Protein AF-C0DXY3-F1 (afdb_monomer)

Structure (mmCIF, N/CA/C/O backbone):
data_AF-C0DXY3-F1
#
_entry.id   AF-C0DXY3-F1
#
loop_
_atom_site.group_PDB
_at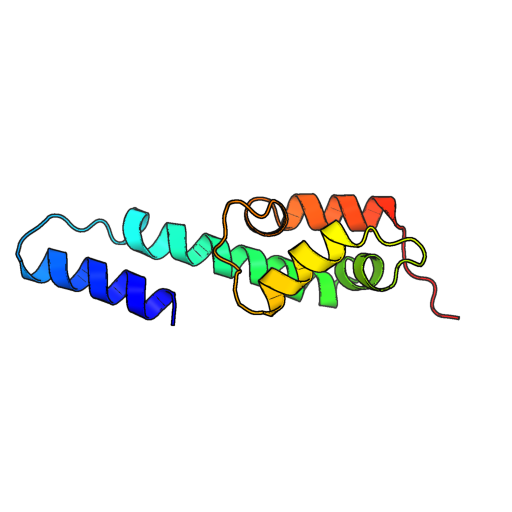om_site.id
_atom_site.type_symbol
_atom_site.label_atom_id
_atom_site.label_alt_id
_atom_site.label_comp_id
_atom_site.label_asym_id
_atom_site.label_entity_id
_atom_site.label_seq_id
_atom_site.pdbx_PDB_ins_code
_atom_site.Cartn_x
_atom_site.Cartn_y
_atom_site.Cartn_z
_atom_site.occupancy
_atom_site.B_iso_or_equiv
_atom_site.auth_seq_id
_atom_site.auth_comp_id
_atom_site.auth_asym_id
_atom_site.auth_atom_id
_atom_site.pdbx_PDB_model_num
ATOM 1 N N . MET A 1 1 ? -11.308 7.951 4.197 1.00 83.69 1 MET A N 1
ATOM 2 C CA . MET A 1 1 ? -12.362 7.296 5.011 1.00 83.69 1 MET A CA 1
ATOM 3 C C . MET A 1 1 ? -11.858 6.104 5.828 1.00 83.69 1 MET A C 1
ATOM 5 O O . MET A 1 1 ? -12.421 5.865 6.887 1.00 83.69 1 MET A O 1
ATOM 9 N N . HIS A 1 2 ? -10.815 5.378 5.398 1.00 89.56 2 HIS A N 1
ATOM 10 C CA . HIS A 1 2 ? -10.319 4.197 6.123 1.00 89.56 2 HIS A CA 1
ATOM 11 C C . HIS A 1 2 ? -9.863 4.493 7.567 1.00 89.56 2 HIS A C 1
ATOM 13 O O . HIS A 1 2 ? -10.313 3.825 8.492 1.00 89.56 2 HIS A O 1
ATOM 19 N N . SER A 1 3 ? -9.068 5.551 7.781 1.00 93.31 3 SER A N 1
ATOM 20 C CA . SER A 1 3 ? -8.640 5.984 9.123 1.00 93.31 3 SER A CA 1
ATOM 21 C C . SER A 1 3 ? -9.820 6.266 10.057 1.00 93.31 3 SER A C 1
ATOM 23 O O . SER A 1 3 ? -9.872 5.750 11.166 1.00 93.31 3 SER A O 1
ATOM 25 N N . ALA A 1 4 ? -10.805 7.037 9.593 1.00 95.69 4 ALA A N 1
ATOM 26 C CA . ALA A 1 4 ? -11.991 7.359 10.381 1.00 95.6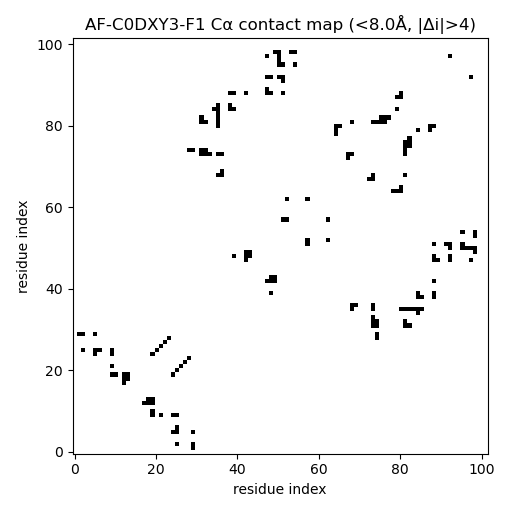9 4 ALA A CA 1
ATOM 27 C C . ALA A 1 4 ? -12.777 6.102 10.785 1.00 95.69 4 ALA A C 1
ATOM 29 O O . ALA A 1 4 ? -13.224 6.013 11.922 1.00 95.69 4 ALA A O 1
ATOM 30 N N . LYS A 1 5 ? -12.902 5.120 9.882 1.00 94.31 5 LYS A N 1
ATOM 31 C CA . LYS A 1 5 ? -13.568 3.845 10.174 1.00 94.31 5 LYS A CA 1
ATOM 32 C C . LYS A 1 5 ? -12.842 3.068 11.278 1.00 94.31 5 LYS A C 1
ATOM 34 O O . LYS A 1 5 ? -13.480 2.707 12.259 1.00 94.31 5 LYS A O 1
ATOM 39 N N . LEU A 1 6 ? -11.525 2.873 11.152 1.00 94.88 6 LEU A N 1
ATOM 40 C CA . LEU A 1 6 ? -10.724 2.176 12.169 1.00 94.88 6 LEU A CA 1
ATOM 41 C C . LEU A 1 6 ? -10.831 2.857 13.543 1.00 94.88 6 LEU A C 1
ATOM 43 O O . LEU A 1 6 ? -11.072 2.194 14.548 1.00 94.88 6 LEU A O 1
ATOM 47 N N . ALA A 1 7 ? -10.700 4.188 13.578 1.00 97.00 7 ALA A N 1
ATOM 48 C CA . ALA A 1 7 ? -10.787 4.952 14.819 1.00 97.00 7 ALA A CA 1
ATOM 49 C C . ALA A 1 7 ? -12.183 4.877 15.448 1.00 97.00 7 ALA A C 1
ATOM 51 O O . ALA A 1 7 ? -12.294 4.695 16.656 1.00 97.00 7 ALA A O 1
ATOM 52 N N . ALA A 1 8 ? -13.245 5.006 14.647 1.00 97.50 8 ALA A N 1
ATOM 53 C CA . ALA A 1 8 ? -14.618 4.958 15.139 1.00 97.50 8 ALA A CA 1
ATOM 54 C C . ALA A 1 8 ? -14.968 3.579 15.719 1.00 97.50 8 ALA A C 1
ATOM 56 O O . ALA A 1 8 ? -15.543 3.505 16.806 1.00 97.50 8 ALA A O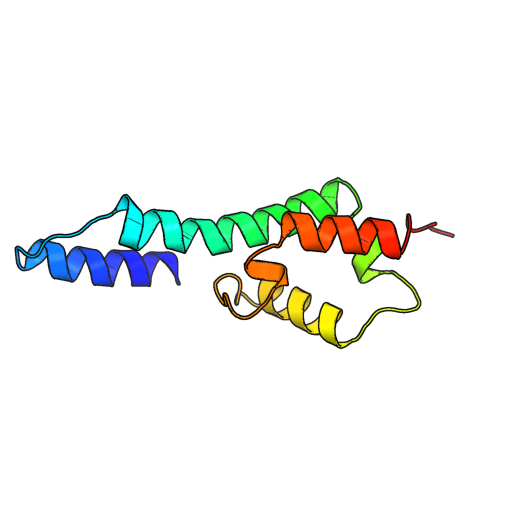 1
ATOM 57 N N . ASP A 1 9 ? -14.579 2.501 15.032 1.00 95.62 9 ASP A N 1
ATOM 58 C CA . ASP A 1 9 ? -14.843 1.127 15.468 1.00 95.62 9 ASP A CA 1
ATOM 59 C C . ASP A 1 9 ? -14.091 0.808 16.781 1.00 95.62 9 ASP A C 1
ATOM 61 O O . ASP A 1 9 ? -14.654 0.193 17.694 1.00 95.62 9 ASP A O 1
ATOM 65 N N . LEU A 1 10 ? -12.841 1.270 16.927 1.00 97.06 10 LEU A N 1
ATOM 66 C CA . LEU A 1 10 ? -12.053 1.092 18.152 1.00 97.06 10 LEU A CA 1
ATOM 67 C C . LEU A 1 10 ? -12.560 1.966 19.311 1.00 97.06 10 LEU A C 1
ATOM 69 O O . LEU A 1 10 ? -12.745 1.472 20.425 1.00 97.06 10 LEU A O 1
ATOM 73 N N . LEU A 1 11 ? -12.873 3.237 19.044 1.00 97.56 11 LEU A N 1
ATOM 74 C CA . LEU A 1 11 ? -13.430 4.159 20.036 1.00 97.56 11 LEU A CA 1
ATOM 75 C C . LEU A 1 11 ? -14.758 3.642 20.599 1.00 97.56 11 LEU A C 1
ATOM 77 O O . LEU A 1 11 ? -14.981 3.686 21.807 1.00 97.56 11 LEU A O 1
ATOM 81 N N . ALA A 1 12 ? -15.631 3.108 19.741 1.00 97.12 12 ALA A N 1
ATOM 82 C CA . ALA A 1 12 ? -16.910 2.549 20.166 1.00 97.12 12 ALA A CA 1
ATOM 83 C C . ALA A 1 12 ? -16.748 1.365 21.136 1.00 97.12 12 ALA A C 1
ATOM 85 O O . ALA A 1 12 ? -17.595 1.185 22.014 1.00 97.12 12 ALA A O 1
ATOM 86 N N . ARG A 1 13 ? -15.680 0.563 21.006 1.00 96.56 13 ARG A N 1
ATOM 87 C CA . ARG A 1 13 ? -15.347 -0.510 21.961 1.00 96.56 13 ARG A CA 1
ATOM 88 C C . ARG A 1 13 ? -14.812 0.042 23.273 1.00 96.56 13 ARG A C 1
ATOM 90 O O . ARG A 1 13 ? -15.296 -0.349 24.334 1.00 96.56 13 ARG A O 1
ATOM 97 N N . GLN A 1 14 ? -13.889 0.998 23.202 1.00 96.88 14 GLN A N 1
ATOM 98 C CA . GLN A 1 14 ? -13.323 1.631 24.390 1.00 96.88 14 GLN A CA 1
ATOM 99 C C . GLN A 1 14 ? -14.406 2.296 25.253 1.00 96.88 14 GLN A C 1
ATOM 101 O O . GLN A 1 14 ? -14.429 2.119 26.469 1.00 96.88 14 GLN A O 1
ATOM 106 N N . LEU A 1 15 ? -15.360 2.998 24.631 1.00 97.44 15 LEU A N 1
ATOM 107 C CA . LEU A 1 15 ? -16.486 3.627 25.334 1.00 97.44 15 LEU A CA 1
ATOM 108 C C . LEU A 1 15 ? -17.429 2.615 26.010 1.00 97.44 15 LEU A C 1
ATOM 110 O O . LEU A 1 15 ? -18.167 2.985 26.919 1.00 97.44 15 LEU A O 1
ATOM 114 N N . LYS A 1 16 ? -17.396 1.340 25.605 1.00 97.38 16 LYS A N 1
ATOM 115 C CA . LYS A 1 16 ? -18.122 0.233 26.251 1.00 97.38 16 LYS A CA 1
ATOM 116 C C . LYS A 1 16 ? -17.308 -0.450 27.361 1.00 97.38 16 LYS A C 1
ATOM 118 O O . LYS A 1 16 ? -17.743 -1.478 27.872 1.00 97.38 16 LYS A O 1
ATOM 123 N N . GLY A 1 17 ? -16.138 0.087 27.716 1.00 96.69 17 GLY A N 1
ATOM 124 C CA . GLY A 1 17 ? -15.243 -0.478 28.730 1.00 96.69 17 GLY A CA 1
ATOM 125 C C . GLY A 1 17 ? -14.462 -1.709 28.264 1.00 96.69 17 GLY A C 1
ATOM 126 O O . GLY A 1 17 ? -13.918 -2.428 29.096 1.00 96.69 17 GLY A O 1
ATOM 127 N N . GLN A 1 18 ? -14.424 -1.979 26.955 1.00 96.88 18 GLN A N 1
ATOM 128 C CA . GLN A 1 18 ? -13.610 -3.056 26.392 1.00 96.88 18 GLN A CA 1
ATOM 129 C C . GLN A 1 18 ? -12.159 -2.599 26.221 1.00 96.88 18 GLN A C 1
ATOM 131 O O . GLN A 1 18 ? -11.888 -1.408 26.055 1.00 96.88 18 GLN A O 1
ATOM 136 N N . GLU A 1 19 ? -11.235 -3.559 26.227 1.00 94.31 19 GLU A N 1
ATOM 137 C CA . GLU A 1 19 ? -9.836 -3.303 25.896 1.00 94.31 19 GLU A CA 1
ATOM 138 C C . GLU A 1 19 ? -9.717 -2.803 24.446 1.00 94.31 19 GLU A C 1
ATOM 140 O O . GLU A 1 19 ? -10.405 -3.292 23.543 1.00 94.31 19 GLU A O 1
ATOM 145 N N . ALA A 1 20 ? -8.880 -1.786 24.248 1.00 95.88 20 ALA A N 1
ATOM 146 C CA . ALA A 1 20 ? -8.665 -1.130 22.967 1.00 95.88 20 ALA A CA 1
ATOM 147 C C . ALA A 1 20 ? -7.172 -0.835 22.792 1.00 95.88 20 ALA A C 1
ATOM 149 O O . ALA A 1 20 ? -6.636 0.072 23.434 1.00 95.88 20 ALA A O 1
ATOM 150 N N . ASP A 1 21 ? -6.505 -1.588 21.917 1.00 96.88 21 ASP A N 1
ATOM 151 C CA . ASP A 1 21 ? -5.094 -1.383 21.595 1.00 96.88 21 ASP A CA 1
ATOM 152 C C . ASP A 1 21 ? -4.968 -0.458 20.377 1.00 96.88 21 ASP A C 1
ATOM 154 O O . ASP A 1 21 ? -4.975 -0.876 19.219 1.00 96.88 21 ASP A O 1
ATOM 158 N N . TRP A 1 22 ? -4.844 0.843 20.638 1.00 96.81 22 TRP A N 1
ATOM 159 C CA . TRP A 1 22 ? -4.697 1.867 19.597 1.00 96.81 22 TRP A CA 1
ATOM 160 C C . TRP A 1 22 ? -3.457 1.691 18.723 1.00 96.81 22 TRP A C 1
ATOM 162 O O . TRP A 1 22 ? -3.456 2.130 17.569 1.00 96.81 22 TRP A O 1
ATOM 172 N N . GLN A 1 23 ? -2.412 1.048 19.236 1.00 97.12 23 GLN A N 1
ATOM 173 C CA . GLN A 1 23 ? -1.211 0.821 18.455 1.00 97.12 23 GLN A CA 1
ATOM 174 C C . GLN A 1 23 ? -1.456 -0.294 17.438 1.00 97.12 23 GLN A C 1
ATOM 176 O O . GLN A 1 23 ? -1.291 -0.078 16.237 1.00 97.12 23 GLN A O 1
ATOM 181 N N . ARG A 1 24 ? -1.912 -1.458 17.903 1.00 96.56 24 ARG A N 1
ATOM 182 C CA . ARG A 1 24 ? -2.071 -2.647 17.055 1.00 96.56 24 ARG A CA 1
ATOM 183 C C . ARG A 1 24 ? -3.329 -2.623 16.199 1.00 96.56 24 ARG A C 1
ATOM 185 O O . ARG A 1 24 ? -3.334 -3.170 15.102 1.00 96.56 24 ARG A O 1
ATOM 192 N N . GLU A 1 25 ? -4.403 -2.000 16.674 1.00 95.81 25 GLU A N 1
ATOM 193 C CA . GLU A 1 25 ? -5.716 -2.059 16.018 1.00 95.81 25 GLU A CA 1
ATOM 194 C C . GLU A 1 25 ? -6.036 -0.809 15.184 1.00 95.81 25 GLU A C 1
ATOM 196 O O . GLU A 1 25 ? -6.943 -0.842 14.352 1.00 95.81 25 GLU A O 1
ATOM 201 N N . PHE A 1 26 ? -5.285 0.284 15.361 1.00 96.62 26 PHE A N 1
ATOM 202 C CA . PHE A 1 26 ? -5.446 1.509 14.574 1.00 96.62 26 PHE A CA 1
ATOM 203 C C . PHE A 1 26 ? -4.152 1.941 13.880 1.00 96.62 26 PHE A C 1
ATOM 205 O O . PHE A 1 26 ? -4.134 2.037 12.652 1.00 96.62 26 PHE A O 1
ATOM 212 N N . ALA A 1 27 ? -3.077 2.199 14.632 1.00 96.69 27 ALA A N 1
ATOM 213 C CA . ALA A 1 27 ? -1.865 2.791 14.070 1.00 96.69 27 ALA A CA 1
ATOM 214 C C . ALA A 1 27 ? -1.165 1.848 13.080 1.00 96.69 27 ALA A C 1
ATOM 216 O O . ALA A 1 27 ? -0.901 2.245 11.947 1.00 96.69 27 ALA A O 1
ATOM 217 N N . GLU A 1 28 ? -0.911 0.598 13.469 1.00 95.31 28 GLU A N 1
ATOM 218 C CA . GLU A 1 28 ? -0.248 -0.398 12.620 1.00 95.31 28 GLU A CA 1
ATOM 219 C C . GLU A 1 28 ? -1.016 -0.669 11.306 1.00 95.31 28 GLU A C 1
ATOM 221 O O . GLU A 1 28 ? -0.412 -0.497 10.240 1.00 95.31 28 GLU A O 1
ATOM 226 N N . PRO A 1 29 ? -2.333 -0.980 11.311 1.00 94.06 29 PRO A N 1
ATOM 227 C CA . PRO A 1 29 ? -3.095 -1.193 10.079 1.00 94.06 29 PRO A CA 1
ATOM 228 C C . PRO A 1 29 ? -3.179 0.060 9.208 1.00 94.06 29 PRO A C 1
ATOM 230 O O . PRO A 1 29 ? -3.098 -0.013 7.979 1.00 94.06 29 PRO A O 1
ATOM 233 N N . LEU A 1 30 ? -3.319 1.237 9.828 1.00 95.19 30 LEU A N 1
ATOM 234 C CA . LEU A 1 30 ? -3.353 2.493 9.091 1.00 95.19 30 LEU A CA 1
ATOM 235 C C . LEU A 1 30 ? -2.027 2.734 8.366 1.00 95.19 30 LEU A C 1
ATOM 237 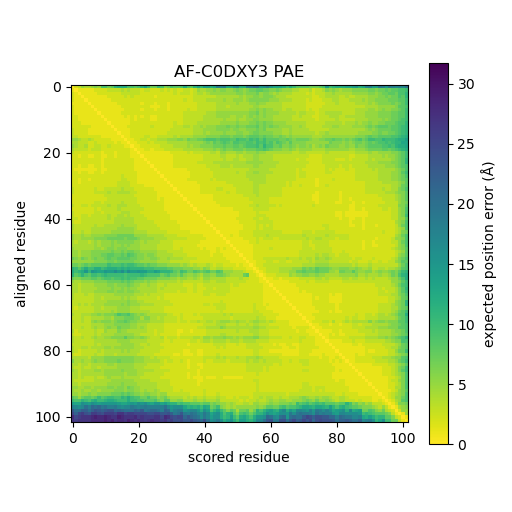O O . LEU A 1 30 ? -2.031 3.123 7.193 1.00 95.19 30 LEU A O 1
ATOM 241 N N . MET A 1 31 ? -0.910 2.467 9.045 1.00 94.94 31 MET A N 1
ATOM 242 C CA . MET A 1 31 ? 0.429 2.675 8.511 1.00 94.94 31 MET A CA 1
ATOM 243 C C . MET A 1 31 ? 0.732 1.801 7.298 1.00 94.94 31 MET A C 1
ATOM 245 O O . MET A 1 31 ? 1.492 2.251 6.447 1.00 94.94 31 MET A O 1
ATOM 249 N N . THR A 1 32 ? 0.111 0.629 7.139 1.00 93.00 32 THR A N 1
ATOM 250 C CA . THR A 1 32 ? 0.251 -0.185 5.918 1.00 93.00 32 THR A CA 1
ATOM 251 C C . THR A 1 32 ? -0.081 0.621 4.661 1.00 93.00 32 THR A C 1
ATOM 253 O O . THR A 1 32 ? 0.761 0.752 3.772 1.00 93.00 32 THR A O 1
ATOM 256 N N . GLY A 1 33 ? -1.264 1.238 4.605 1.00 94.00 33 GLY A N 1
ATOM 257 C CA . GLY A 1 33 ? -1.662 2.030 3.439 1.00 94.00 33 GLY A CA 1
ATOM 258 C C . GLY A 1 33 ? -0.898 3.342 3.305 1.00 94.00 33 GLY A C 1
ATOM 259 O O . GLY A 1 33 ? -0.550 3.739 2.193 1.00 94.00 33 GLY A O 1
ATOM 260 N N . VAL A 1 34 ? -0.563 3.992 4.425 1.00 94.88 34 VAL A N 1
ATOM 261 C CA . VAL A 1 34 ? 0.271 5.207 4.414 1.00 94.88 34 VAL A CA 1
ATOM 262 C C . VAL A 1 34 ? 1.663 4.910 3.850 1.00 94.88 34 VAL A C 1
ATOM 264 O O . VAL A 1 34 ? 2.171 5.677 3.034 1.00 94.88 34 VAL A O 1
ATOM 267 N N . ASN A 1 35 ? 2.275 3.795 4.252 1.00 95.44 35 ASN A N 1
ATOM 268 C CA . ASN A 1 35 ? 3.579 3.363 3.759 1.00 95.44 35 ASN A CA 1
ATOM 269 C C . ASN A 1 35 ? 3.515 3.001 2.274 1.00 95.44 35 ASN A C 1
ATOM 271 O O . ASN A 1 35 ? 4.379 3.448 1.525 1.00 95.44 35 ASN A O 1
ATOM 275 N N . ALA A 1 36 ? 2.476 2.278 1.840 1.00 95.25 36 ALA A N 1
ATOM 276 C CA . ALA A 1 36 ? 2.275 1.958 0.430 1.00 95.25 36 ALA A CA 1
ATOM 277 C C . ALA A 1 36 ? 2.197 3.232 -0.423 1.00 95.25 36 ALA A C 1
ATOM 279 O O . ALA A 1 36 ? 2.973 3.383 -1.362 1.00 95.25 36 ALA A O 1
ATOM 280 N N . PHE A 1 37 ? 1.345 4.198 -0.060 1.00 93.94 37 PHE A N 1
ATOM 281 C CA . PHE A 1 37 ? 1.278 5.485 -0.761 1.00 93.94 37 PHE A CA 1
ATOM 282 C C . PHE A 1 37 ? 2.611 6.233 -0.745 1.00 93.94 37 PHE A C 1
ATOM 284 O O . PHE A 1 37 ? 3.040 6.728 -1.787 1.00 93.94 37 PHE A O 1
ATOM 291 N N . ARG A 1 38 ? 3.287 6.289 0.411 1.00 95.38 38 ARG A N 1
ATOM 292 C CA . ARG A 1 38 ? 4.599 6.938 0.527 1.00 95.38 38 ARG A CA 1
ATOM 293 C C . ARG A 1 38 ? 5.607 6.330 -0.442 1.00 95.38 38 ARG A C 1
ATOM 295 O O . ARG A 1 38 ? 6.342 7.084 -1.064 1.00 95.38 38 ARG A O 1
ATOM 302 N N . THR A 1 39 ? 5.621 5.007 -0.608 1.00 96.56 39 THR A N 1
ATOM 303 C CA . THR A 1 39 ? 6.490 4.341 -1.585 1.00 96.56 39 THR A CA 1
ATOM 304 C C . THR A 1 39 ? 6.286 4.896 -2.991 1.00 96.56 39 THR A C 1
ATOM 306 O O . THR A 1 39 ? 7.267 5.247 -3.631 1.00 96.56 39 THR A O 1
ATOM 309 N N . TYR A 1 40 ? 5.047 5.008 -3.475 1.00 95.06 40 TYR A N 1
ATOM 310 C CA . TYR A 1 40 ? 4.799 5.481 -4.845 1.00 95.06 40 TYR A CA 1
ATOM 311 C C . TYR A 1 40 ? 5.035 6.981 -5.008 1.00 95.06 40 TYR A C 1
ATOM 313 O O . TYR A 1 40 ? 5.498 7.409 -6.061 1.00 95.06 40 TYR A O 1
ATOM 321 N N . VAL A 1 41 ? 4.766 7.779 -3.971 1.00 94.81 41 VAL A N 1
ATOM 322 C CA . VAL A 1 41 ? 5.104 9.210 -3.972 1.00 94.81 41 VAL A CA 1
ATOM 323 C C . VAL A 1 41 ? 6.620 9.400 -4.021 1.00 94.81 41 VAL A C 1
ATOM 325 O O . VAL A 1 41 ? 7.109 10.139 -4.866 1.00 94.81 41 VAL A O 1
ATOM 328 N N . ASN A 1 42 ? 7.375 8.702 -3.170 1.00 96.31 42 ASN A N 1
ATOM 329 C CA . ASN A 1 42 ? 8.838 8.752 -3.190 1.00 96.31 42 ASN A CA 1
ATOM 330 C C . ASN A 1 42 ? 9.389 8.238 -4.523 1.00 96.31 42 ASN A C 1
ATOM 332 O O . ASN A 1 42 ? 10.215 8.908 -5.131 1.00 96.31 42 ASN A O 1
ATOM 336 N N . GLY A 1 43 ? 8.845 7.119 -5.007 1.00 95.62 43 GLY A N 1
ATOM 337 C CA . GLY A 1 43 ? 9.207 6.519 -6.284 1.00 95.62 43 GLY A CA 1
ATOM 338 C C . GLY A 1 43 ? 8.968 7.441 -7.480 1.00 95.62 43 GLY A C 1
ATOM 339 O O . GLY A 1 43 ? 9.662 7.376 -8.490 1.00 95.62 43 GLY A O 1
ATOM 340 N N . TRP A 1 44 ? 7.977 8.329 -7.385 1.00 94.88 44 TRP A N 1
ATOM 341 C CA . TRP A 1 44 ? 7.765 9.358 -8.394 1.00 94.88 44 TRP A CA 1
ATOM 342 C C . TRP A 1 44 ? 8.904 10.381 -8.402 1.00 94.88 44 TRP A C 1
ATOM 344 O O . TRP A 1 44 ? 9.366 10.763 -9.473 1.00 94.88 44 TRP A O 1
ATOM 354 N N . TYR A 1 45 ? 9.366 10.812 -7.226 1.00 94.88 45 TYR A N 1
ATOM 355 C CA . TYR A 1 45 ? 10.441 11.800 -7.101 1.00 94.88 45 TYR A CA 1
ATOM 356 C C . TYR A 1 45 ? 11.835 11.231 -7.378 1.00 94.88 45 TYR A C 1
ATOM 358 O O . TYR A 1 45 ? 12.679 11.961 -7.890 1.00 94.88 45 TYR A O 1
ATOM 366 N N . ASP A 1 46 ? 12.085 9.961 -7.055 1.00 94.69 46 ASP A N 1
ATOM 367 C CA . ASP A 1 46 ? 13.366 9.296 -7.332 1.00 94.69 46 ASP A CA 1
ATOM 368 C C . ASP A 1 46 ? 13.444 8.649 -8.729 1.00 94.69 46 ASP A C 1
ATOM 370 O O . ASP A 1 46 ? 14.511 8.193 -9.133 1.00 94.69 46 ASP A O 1
ATOM 374 N N . GLY A 1 47 ? 12.333 8.641 -9.473 1.00 93.44 47 GLY A N 1
ATOM 375 C CA . GLY A 1 47 ? 12.237 8.120 -10.837 1.00 93.44 47 GLY A CA 1
ATOM 376 C C . GLY A 1 47 ? 11.858 6.640 -10.934 1.00 93.44 47 GLY A C 1
ATOM 377 O O . GLY A 1 47 ? 11.298 6.239 -11.950 1.00 93.44 47 GLY A O 1
ATOM 378 N N . SER A 1 48 ? 12.026 5.841 -9.875 1.00 94.00 48 SER A N 1
ATOM 379 C CA . SER A 1 48 ? 11.769 4.390 -9.910 1.00 94.00 48 SER A CA 1
ATOM 380 C C . SER A 1 48 ? 10.32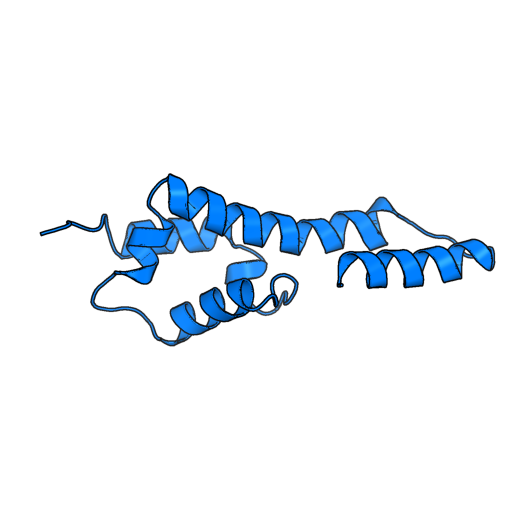5 4.030 -10.276 1.00 94.00 48 SER A C 1
ATOM 382 O O . SER A 1 48 ? 10.057 3.007 -10.912 1.00 94.00 48 SER A O 1
ATOM 384 N N . PHE A 1 49 ? 9.365 4.879 -9.903 1.00 94.50 49 PHE A N 1
ATOM 385 C CA . PHE A 1 49 ? 7.977 4.693 -10.301 1.00 94.50 49 PHE A CA 1
ATOM 386 C C . PHE A 1 49 ? 7.723 5.089 -11.754 1.00 94.50 49 PHE A C 1
ATOM 388 O O . PHE A 1 49 ? 6.918 4.439 -12.419 1.00 94.50 49 PHE A O 1
ATOM 395 N N . GLN A 1 50 ? 8.423 6.108 -12.254 1.00 92.25 50 GLN A N 1
ATOM 396 C CA . GLN A 1 50 ? 8.334 6.533 -13.652 1.00 92.25 50 GLN A CA 1
ATOM 397 C C . GLN A 1 50 ? 8.854 5.423 -14.573 1.00 92.25 50 GLN A C 1
ATOM 399 O O . GLN A 1 50 ? 8.129 4.994 -15.474 1.00 92.25 50 GLN A O 1
ATOM 404 N N . ASP A 1 51 ? 10.012 4.849 -14.238 1.00 91.62 51 ASP A N 1
ATOM 405 C CA . ASP A 1 51 ? 10.591 3.688 -14.921 1.00 91.62 51 ASP A CA 1
ATOM 406 C C . ASP A 1 51 ? 9.565 2.548 -15.053 1.00 91.62 51 ASP A C 1
ATOM 408 O O . ASP A 1 51 ? 9.312 2.020 -16.139 1.00 91.62 51 ASP A O 1
ATOM 412 N N . ALA A 1 52 ? 8.882 2.214 -13.954 1.00 90.44 52 ALA A N 1
ATOM 413 C CA . ALA A 1 52 ? 7.891 1.143 -13.917 1.00 90.44 52 ALA A CA 1
ATOM 414 C C . ALA A 1 52 ? 6.637 1.403 -14.779 1.00 90.44 52 ALA A C 1
ATOM 416 O O . ALA A 1 52 ? 6.102 0.464 -15.381 1.00 90.44 52 ALA A O 1
ATOM 417 N N . ILE A 1 53 ? 6.120 2.637 -14.824 1.00 89.94 53 ILE A N 1
ATOM 418 C CA . ILE A 1 53 ? 4.869 2.953 -15.545 1.00 89.94 53 ILE A CA 1
ATOM 419 C C . ILE A 1 53 ? 5.084 3.270 -17.024 1.00 89.94 53 ILE A C 1
ATOM 421 O O . ILE A 1 53 ? 4.149 3.109 -17.812 1.00 89.94 53 ILE A O 1
ATOM 425 N N . TYR A 1 54 ? 6.283 3.690 -17.414 1.00 89.88 54 TYR A N 1
ATOM 426 C CA . TYR A 1 54 ? 6.593 4.030 -18.799 1.00 89.88 54 TYR A CA 1
ATOM 427 C C . TYR A 1 54 ? 7.402 2.957 -19.528 1.00 89.88 54 TYR A C 1
ATOM 429 O O . TYR A 1 54 ? 7.638 3.088 -20.727 1.00 89.88 54 TYR A O 1
ATOM 437 N N . ALA A 1 55 ? 7.764 1.863 -18.852 1.00 89.88 55 ALA A N 1
ATOM 438 C CA . ALA A 1 55 ? 8.409 0.729 -19.496 1.00 89.88 55 ALA A CA 1
ATOM 439 C C . ALA A 1 55 ? 7.601 0.218 -20.718 1.00 89.88 55 ALA A C 1
ATOM 441 O O . ALA A 1 55 ? 6.380 0.043 -20.630 1.00 89.88 55 ALA A O 1
ATOM 442 N N . PRO A 1 56 ? 8.257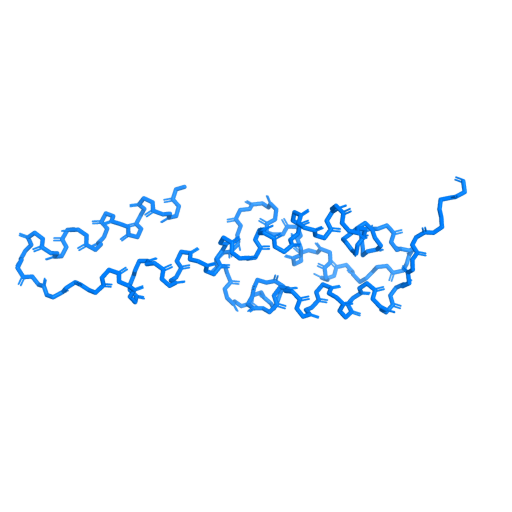 -0.077 -21.856 1.00 84.88 56 PRO A N 1
ATOM 443 C CA . PRO A 1 56 ? 7.569 -0.453 -23.095 1.00 84.88 56 PRO A CA 1
ATOM 444 C C . PRO A 1 56 ? 6.872 -1.821 -23.014 1.00 84.88 56 PRO A C 1
ATOM 446 O O . PRO A 1 56 ? 5.809 -2.009 -23.59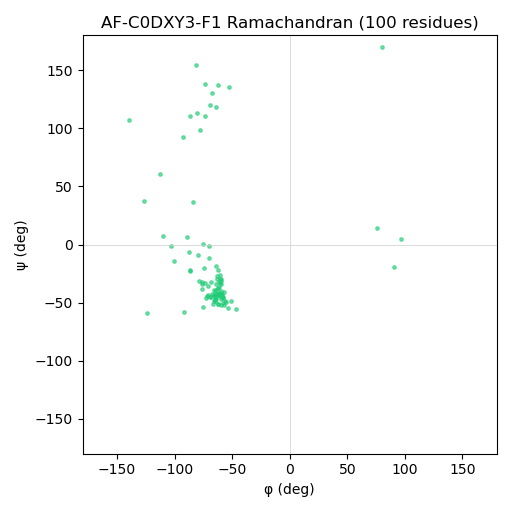9 1.00 84.88 56 PRO A O 1
ATOM 449 N N . ASN A 1 57 ? 7.421 -2.769 -22.245 1.00 83.69 57 ASN A N 1
ATOM 450 C CA . ASN A 1 57 ? 6.895 -4.133 -22.097 1.00 83.69 57 ASN A CA 1
ATOM 451 C C . ASN A 1 57 ? 6.355 -4.382 -20.682 1.00 83.69 57 ASN A C 1
ATOM 453 O O . ASN A 1 57 ? 6.843 -5.237 -19.942 1.00 83.69 57 ASN A O 1
ATOM 457 N N . ARG A 1 58 ? 5.347 -3.606 -20.276 1.00 86.50 58 ARG A N 1
ATOM 458 C CA . ARG A 1 58 ? 4.739 -3.732 -18.944 1.00 86.50 58 ARG A CA 1
ATOM 459 C C . ARG A 1 58 ? 3.860 -4.966 -18.823 1.00 86.50 58 ARG A C 1
ATOM 461 O O . ARG A 1 58 ? 3.008 -5.227 -19.667 1.00 86.50 58 ARG A O 1
ATOM 468 N N . ASN A 1 59 ? 3.969 -5.650 -17.686 1.00 90.06 59 ASN A N 1
ATOM 469 C CA . ASN A 1 59 ? 2.983 -6.650 -17.296 1.00 90.06 59 ASN A CA 1
ATOM 470 C C . ASN A 1 59 ? 1.646 -5.943 -16.942 1.00 90.06 59 ASN A C 1
ATOM 472 O O . ASN A 1 59 ? 1.613 -5.116 -16.015 1.00 90.06 59 ASN A O 1
ATOM 476 N N . PRO A 1 60 ? 0.531 -6.251 -17.637 1.00 91.25 60 PRO A N 1
ATOM 477 C CA . PRO A 1 60 ? -0.771 -5.636 -17.372 1.00 91.25 60 PRO A CA 1
ATOM 478 C C . PRO A 1 60 ? -1.293 -5.900 -15.955 1.00 91.25 60 PRO A C 1
ATOM 480 O O . PRO A 1 60 ? -2.011 -5.078 -15.387 1.00 91.25 60 PRO A O 1
ATOM 483 N N . GLU A 1 61 ? -0.926 -7.034 -15.361 1.00 93.44 61 GLU A N 1
ATOM 484 C CA . GLU A 1 61 ? -1.325 -7.402 -14.006 1.00 93.44 61 GLU A CA 1
ATOM 485 C C . GLU A 1 61 ? -0.654 -6.521 -12.952 1.00 93.44 61 GLU A C 1
ATOM 487 O O . GLU A 1 61 ? -1.330 -5.987 -12.074 1.00 93.44 61 GLU A O 1
ATOM 492 N N . ILE A 1 62 ? 0.652 -6.283 -13.098 1.00 91.50 62 ILE A N 1
ATOM 493 C CA . ILE A 1 62 ? 1.414 -5.354 -12.251 1.00 91.50 62 ILE A CA 1
ATOM 494 C C . ILE A 1 62 ? 0.840 -3.944 -12.350 1.00 91.50 62 ILE A C 1
ATOM 496 O O . ILE A 1 62 ? 0.613 -3.284 -11.339 1.00 91.50 62 ILE A O 1
ATOM 500 N N . SER A 1 63 ? 0.528 -3.515 -13.571 1.00 92.00 63 SER A N 1
ATOM 501 C CA . SER A 1 63 ? -0.094 -2.215 -13.813 1.00 92.00 63 SER A CA 1
ATOM 502 C C . SER A 1 63 ? -1.425 -2.077 -13.075 1.00 92.00 63 SER A C 1
ATOM 504 O O . SER A 1 63 ? -1.653 -1.068 -12.417 1.00 92.00 63 SER A O 1
ATOM 506 N N . ARG A 1 64 ? -2.274 -3.112 -13.110 1.00 94.38 64 ARG A N 1
ATOM 507 C CA . ARG A 1 64 ? -3.554 -3.138 -12.388 1.00 94.38 64 ARG A CA 1
ATOM 508 C C . ARG A 1 64 ? -3.366 -3.079 -10.872 1.00 94.38 64 ARG A C 1
ATOM 510 O O . ARG A 1 64 ? -4.090 -2.343 -10.207 1.00 94.38 64 ARG A O 1
ATOM 517 N N . MET A 1 65 ? -2.398 -3.828 -10.345 1.00 95.44 65 MET A N 1
ATOM 518 C CA . MET A 1 65 ? -2.064 -3.831 -8.918 1.00 95.44 65 MET A CA 1
ATOM 519 C C . MET A 1 65 ? -1.606 -2.453 -8.437 1.00 95.44 65 MET A C 1
ATOM 521 O O . MET A 1 65 ? -2.030 -2.002 -7.382 1.00 95.44 65 MET A O 1
ATOM 525 N N . ILE A 1 66 ? -0.785 -1.749 -9.213 1.00 93.00 66 ILE A N 1
ATOM 526 C CA . ILE A 1 66 ? -0.368 -0.379 -8.891 1.00 93.00 66 ILE A CA 1
ATOM 527 C C . ILE A 1 66 ? -1.557 0.586 -9.006 1.00 93.00 66 ILE A C 1
ATOM 529 O O . ILE A 1 66 ? -1.789 1.400 -8.112 1.00 93.00 66 ILE A O 1
ATOM 533 N N . SER A 1 67 ? -2.354 0.486 -10.074 1.00 93.50 67 SER A N 1
ATOM 534 C CA . SER A 1 67 ? -3.530 1.341 -10.266 1.00 93.50 67 SER A CA 1
ATOM 535 C C . SER A 1 67 ? -4.558 1.199 -9.141 1.00 93.50 67 SER A C 1
ATOM 537 O O . SER A 1 67 ? -5.183 2.193 -8.780 1.00 93.50 67 SER A O 1
ATOM 539 N N . SER A 1 68 ? -4.724 0.012 -8.546 1.00 95.06 68 SER A N 1
ATOM 540 C CA . SER A 1 68 ? -5.650 -0.163 -7.419 1.00 95.06 68 SER A CA 1
ATOM 541 C C . SER A 1 68 ? -5.218 0.644 -6.190 1.00 95.06 68 SER A C 1
ATOM 543 O O . SER A 1 68 ? -6.063 1.190 -5.483 1.00 95.06 68 SER A O 1
ATOM 545 N N . ILE A 1 69 ? -3.911 0.789 -5.964 1.00 93.19 69 ILE A N 1
ATOM 546 C CA . ILE A 1 69 ? -3.360 1.600 -4.870 1.00 93.19 69 ILE A CA 1
ATOM 547 C C . ILE A 1 69 ? -3.712 3.068 -5.098 1.00 93.19 69 ILE A C 1
ATOM 549 O O . ILE A 1 69 ? -4.263 3.708 -4.204 1.00 93.19 69 ILE A O 1
ATOM 553 N N . LEU A 1 70 ? -3.495 3.571 -6.318 1.00 90.38 70 LEU A N 1
ATOM 554 C CA . LEU A 1 70 ? -3.849 4.941 -6.711 1.00 90.38 70 LEU A CA 1
ATOM 555 C C . LEU A 1 70 ? -5.361 5.206 -6.645 1.00 90.38 70 LEU A C 1
ATOM 557 O O . LEU A 1 70 ? -5.777 6.318 -6.336 1.00 90.38 70 LEU A O 1
ATOM 561 N N . ALA A 1 71 ? -6.183 4.178 -6.866 1.00 92.56 71 ALA A N 1
ATOM 562 C CA . ALA A 1 71 ? -7.634 4.237 -6.695 1.00 92.56 71 ALA A CA 1
ATOM 563 C C . ALA A 1 71 ? -8.088 4.211 -5.218 1.00 92.56 71 ALA A C 1
ATOM 565 O O . ALA A 1 71 ? -9.286 4.251 -4.942 1.00 92.56 71 ALA A O 1
ATOM 566 N N . GLY A 1 72 ? -7.157 4.152 -4.260 1.00 88.81 72 GLY A N 1
ATOM 567 C CA . GLY A 1 72 ? -7.448 4.203 -2.827 1.00 88.81 72 GLY A CA 1
ATOM 568 C C . GLY A 1 72 ? -7.527 2.842 -2.133 1.00 88.81 72 GLY A C 1
ATOM 569 O O . GLY A 1 72 ? -7.782 2.801 -0.929 1.00 88.81 72 GLY A O 1
ATOM 570 N N . TYR A 1 73 ? -7.246 1.735 -2.830 1.00 93.25 73 TYR A N 1
ATOM 571 C CA . TYR A 1 73 ? -7.199 0.382 -2.252 1.00 93.25 73 TYR A CA 1
ATOM 572 C C . TYR A 1 73 ? -5.836 0.061 -1.612 1.00 93.25 73 TYR A C 1
ATOM 574 O O . TYR A 1 73 ? -5.362 -1.071 -1.653 1.00 93.25 73 TYR A O 1
ATOM 582 N N . ALA A 1 74 ? -5.197 1.051 -0.985 1.00 93.69 74 ALA A N 1
ATOM 583 C CA . ALA A 1 74 ? -3.874 0.913 -0.370 1.00 93.69 74 ALA A CA 1
ATOM 584 C C . ALA A 1 74 ? -3.845 0.045 0.903 1.00 93.69 74 ALA A C 1
ATOM 586 O O . ALA A 1 74 ? -2.785 -0.141 1.481 1.00 93.69 74 ALA A O 1
ATOM 587 N N . TRP A 1 75 ? -4.986 -0.482 1.349 1.00 94.88 75 TRP A N 1
ATOM 588 C CA . TRP A 1 75 ? -5.087 -1.390 2.500 1.00 94.88 75 TRP A CA 1
ATOM 589 C C . TRP A 1 75 ? -5.444 -2.829 2.098 1.00 94.88 75 TRP A C 1
ATOM 591 O O . TRP A 1 75 ? -5.700 -3.656 2.968 1.00 94.88 75 TRP A O 1
ATOM 601 N N . ASP A 1 76 ? -5.467 -3.147 0.798 1.00 94.75 76 ASP A N 1
ATOM 602 C CA . ASP A 1 76 ? -5.639 -4.526 0.334 1.00 94.75 76 ASP A CA 1
ATOM 603 C C . ASP A 1 76 ? -4.325 -5.307 0.476 1.00 94.75 76 ASP A C 1
ATOM 605 O O . ASP A 1 76 ? -3.434 -5.217 -0.368 1.00 94.75 76 ASP A O 1
ATOM 609 N N . SER A 1 77 ? -4.201 -6.082 1.553 1.00 90.00 77 SER A N 1
ATOM 610 C CA . SER A 1 77 ? -3.015 -6.896 1.841 1.00 90.00 77 SER A CA 1
ATOM 611 C C . SER A 1 77 ? -2.832 -8.092 0.900 1.00 90.00 77 SER A C 1
ATOM 613 O O . SER A 1 77 ? -1.749 -8.674 0.886 1.00 90.00 77 SER A O 1
ATOM 615 N N . ASN A 1 78 ? -3.831 -8.442 0.079 1.00 94.19 78 ASN A N 1
ATOM 616 C CA . ASN A 1 78 ? -3.658 -9.452 -0.972 1.00 94.19 78 ASN A CA 1
ATOM 617 C C . ASN A 1 78 ? -2.856 -8.907 -2.157 1.00 94.19 78 ASN A C 1
ATOM 619 O O . ASN A 1 78 ? -2.301 -9.678 -2.940 1.00 94.19 78 ASN A O 1
ATOM 623 N N . ASN A 1 79 ? -2.784 -7.581 -2.293 1.00 95.75 79 ASN A N 1
ATOM 624 C CA . ASN A 1 79 ? -1.979 -6.943 -3.310 1.00 95.75 79 ASN A CA 1
ATOM 625 C C . ASN A 1 79 ? -0.503 -6.894 -2.854 1.00 95.75 79 ASN A C 1
ATOM 627 O O . ASN A 1 79 ? -0.160 -6.139 -1.937 1.00 95.75 79 ASN A O 1
ATOM 631 N N . PRO A 1 80 ? 0.423 -7.621 -3.510 1.00 95.06 80 PRO A N 1
ATOM 632 C CA . PRO A 1 80 ? 1.834 -7.622 -3.126 1.00 95.06 80 PRO A CA 1
ATOM 633 C C . PRO A 1 80 ? 2.495 -6.242 -3.260 1.00 95.06 80 PRO A C 1
ATOM 635 O O . PRO A 1 80 ? 3.508 -5.989 -2.607 1.00 95.06 80 PRO A O 1
ATOM 638 N N . TYR A 1 81 ? 1.932 -5.354 -4.084 1.00 95.62 81 TYR A N 1
ATOM 639 C CA . TYR A 1 81 ? 2.378 -3.972 -4.267 1.00 95.62 81 TYR A CA 1
ATOM 640 C C . TYR A 1 81 ? 1.894 -3.025 -3.156 1.00 95.62 81 TYR A C 1
ATOM 642 O O . TYR A 1 81 ? 2.374 -1.893 -3.084 1.00 95.62 81 TYR A O 1
ATOM 650 N N . VAL A 1 82 ? 1.000 -3.491 -2.276 1.00 96.06 82 VAL A N 1
ATOM 651 C CA . VAL A 1 82 ? 0.657 -2.859 -0.993 1.00 96.06 82 VAL A CA 1
ATOM 652 C C . VAL A 1 82 ? 1.534 -3.430 0.121 1.00 96.06 82 VAL A C 1
ATOM 654 O O . VAL A 1 82 ? 2.279 -2.693 0.756 1.00 96.06 82 VAL A O 1
ATOM 657 N N . GLU A 1 83 ? 1.488 -4.751 0.328 1.00 93.38 83 GLU A N 1
ATOM 658 C CA . GLU A 1 83 ? 2.136 -5.429 1.465 1.00 93.38 83 GLU A CA 1
ATOM 659 C C . GLU A 1 83 ? 3.666 -5.260 1.463 1.00 93.38 83 GLU A C 1
ATOM 661 O O . GLU A 1 83 ? 4.295 -5.117 2.509 1.00 93.38 83 GLU A O 1
ATOM 666 N N . LYS A 1 84 ? 4.277 -5.280 0.273 1.00 94.06 84 LYS A N 1
ATOM 667 C CA . LYS A 1 84 ? 5.731 -5.211 0.074 1.00 94.06 84 LYS A CA 1
ATOM 668 C C . LYS A 1 84 ? 6.103 -4.088 -0.898 1.00 94.06 84 LYS A C 1
ATOM 670 O O . LYS A 1 84 ? 7.006 -4.271 -1.717 1.00 94.06 84 LYS A O 1
ATOM 675 N N . SER A 1 85 ? 5.394 -2.958 -0.821 1.00 95.62 85 SER A N 1
ATOM 676 C CA . SER A 1 85 ? 5.449 -1.852 -1.789 1.00 95.62 85 SER A CA 1
ATOM 677 C C . SER A 1 85 ? 6.876 -1.451 -2.174 1.00 95.62 85 SER A C 1
ATOM 679 O O . SER A 1 85 ? 7.226 -1.506 -3.349 1.00 95.62 85 SER A O 1
ATOM 681 N N . GLU A 1 86 ? 7.722 -1.111 -1.199 1.00 95.00 86 GLU A N 1
ATOM 682 C CA . GLU A 1 86 ? 9.079 -0.597 -1.435 1.00 95.00 86 GLU A CA 1
ATOM 683 C C . GLU A 1 86 ? 9.967 -1.618 -2.150 1.00 95.00 86 GLU A C 1
ATOM 685 O O . GLU A 1 86 ? 10.536 -1.340 -3.206 1.00 95.00 86 GLU A O 1
ATOM 690 N N . ARG A 1 87 ? 10.020 -2.848 -1.624 1.00 95.69 87 ARG A N 1
ATOM 691 C CA . ARG A 1 87 ? 10.805 -3.935 -2.219 1.00 95.69 87 ARG A CA 1
ATOM 692 C C . ARG A 1 87 ? 10.331 -4.265 -3.635 1.00 95.69 87 ARG A C 1
ATOM 694 O O . ARG A 1 87 ? 11.157 -4.546 -4.499 1.00 95.69 87 ARG A O 1
ATOM 701 N N . ARG A 1 88 ? 9.015 -4.292 -3.862 1.00 95.62 88 ARG A N 1
ATOM 702 C CA . ARG A 1 88 ? 8.425 -4.639 -5.162 1.00 95.62 88 ARG A CA 1
ATOM 703 C C . ARG A 1 88 ? 8.662 -3.550 -6.196 1.00 95.62 88 ARG A C 1
ATOM 705 O O . ARG A 1 88 ? 9.036 -3.888 -7.313 1.00 95.62 88 ARG A O 1
ATOM 712 N N . LEU A 1 89 ? 8.483 -2.283 -5.824 1.00 95.25 89 LEU A N 1
ATOM 713 C CA . LEU A 1 89 ? 8.723 -1.162 -6.725 1.00 95.25 89 LEU A CA 1
ATOM 714 C C . LEU A 1 89 ? 10.196 -1.088 -7.128 1.00 95.25 89 LEU A C 1
ATOM 716 O O . LEU A 1 89 ? 10.491 -1.025 -8.316 1.00 95.25 89 LEU A O 1
ATOM 720 N N . LYS A 1 90 ? 11.111 -1.195 -6.159 1.00 94.31 90 LYS A N 1
ATOM 721 C CA . LYS A 1 90 ? 12.552 -1.202 -6.427 1.00 94.31 90 LYS A CA 1
ATOM 722 C C . LYS A 1 90 ? 12.955 -2.330 -7.378 1.00 94.31 90 LYS A C 1
ATOM 724 O O . LYS A 1 90 ? 13.602 -2.077 -8.386 1.00 94.31 90 LYS A O 1
ATOM 729 N N . ALA A 1 91 ? 12.525 -3.561 -7.093 1.00 94.12 91 ALA A N 1
ATOM 730 C CA . ALA A 1 91 ? 12.829 -4.704 -7.951 1.00 94.12 91 ALA A CA 1
ATOM 731 C C . ALA A 1 91 ? 12.242 -4.541 -9.364 1.00 94.12 91 ALA A C 1
ATOM 733 O O . ALA A 1 91 ? 12.864 -4.943 -10.345 1.00 94.12 91 ALA A O 1
ATOM 734 N N . LEU A 1 92 ? 11.047 -3.952 -9.476 1.00 93.38 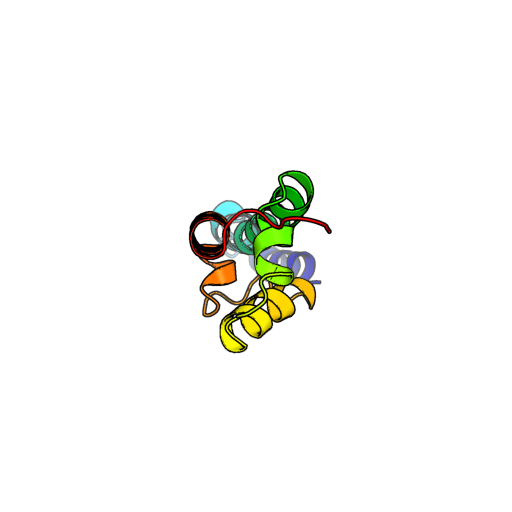92 LEU A N 1
ATOM 735 C CA . LEU A 1 92 ? 10.425 -3.673 -10.764 1.00 93.38 92 LEU A CA 1
ATOM 736 C C . LEU A 1 92 ? 11.232 -2.638 -11.556 1.00 93.38 92 LEU A C 1
ATOM 738 O O . LEU A 1 92 ? 11.541 -2.911 -12.711 1.00 93.38 92 LEU A O 1
ATOM 742 N N . ALA A 1 93 ? 11.612 -1.519 -10.934 1.00 92.06 93 ALA A N 1
ATOM 743 C CA . ALA A 1 93 ? 12.437 -0.473 -11.543 1.00 92.06 93 ALA A CA 1
ATOM 744 C C . ALA A 1 93 ? 13.791 -1.023 -12.026 1.00 92.06 93 ALA A C 1
ATOM 746 O O . ALA A 1 93 ? 14.178 -0.816 -13.171 1.00 92.06 93 ALA A O 1
ATOM 747 N N . GLU A 1 94 ? 14.464 -1.830 -11.199 1.00 91.75 94 GLU A N 1
ATOM 748 C CA . GLU A 1 94 ? 15.715 -2.512 -11.568 1.00 91.75 94 GLU A CA 1
ATOM 749 C C . GLU A 1 94 ? 15.539 -3.467 -12.761 1.00 91.75 94 GLU A C 1
ATOM 751 O O . GLU A 1 94 ? 16.451 -3.624 -13.569 1.00 91.75 94 GLU A O 1
ATOM 756 N N . THR A 1 95 ? 14.367 -4.099 -12.886 1.00 91.00 95 THR A N 1
ATOM 757 C CA . THR A 1 95 ? 14.074 -5.041 -13.979 1.00 91.00 95 THR A CA 1
ATOM 758 C C . THR A 1 95 ? 13.794 -4.325 -15.299 1.00 91.00 95 THR A C 1
ATOM 760 O O . THR A 1 95 ? 14.175 -4.826 -16.355 1.00 91.00 95 THR A O 1
ATOM 763 N N . VAL A 1 96 ? 13.099 -3.185 -15.259 1.00 89.00 96 VAL A N 1
ATOM 764 C CA . VAL A 1 96 ? 12.729 -2.438 -16.473 1.00 89.00 96 VAL A CA 1
ATOM 765 C C . VAL A 1 96 ? 13.817 -1.465 -16.935 1.00 89.00 96 VAL A C 1
ATOM 767 O O . VAL A 1 96 ? 13.860 -1.143 -18.120 1.00 89.00 96 VAL A O 1
ATOM 770 N N . GLY A 1 97 ? 14.721 -1.063 -16.036 1.00 85.06 97 GLY A N 1
ATOM 771 C CA . GLY A 1 97 ? 15.796 -0.113 -16.311 1.00 85.06 97 GLY A CA 1
ATOM 772 C C . GLY A 1 97 ? 15.334 1.347 -16.296 1.00 85.06 97 GLY A C 1
ATOM 773 O O . GLY A 1 97 ? 14.141 1.636 -16.254 1.00 85.06 97 GLY A O 1
ATOM 774 N N . VAL A 1 98 ? 16.304 2.267 -16.331 1.00 81.94 98 VAL A N 1
ATOM 775 C CA . VAL A 1 98 ? 16.041 3.715 -16.330 1.00 81.94 98 VAL A CA 1
ATOM 776 C C . VAL A 1 98 ? 15.367 4.120 -17.633 1.00 81.94 98 VAL A C 1
ATOM 778 O O . VAL A 1 98 ? 15.857 3.807 -18.723 1.00 81.94 98 VAL A O 1
ATOM 781 N N . GLN A 1 99 ? 14.276 4.864 -17.519 1.00 69.44 99 GLN A N 1
ATOM 782 C CA . GLN A 1 99 ? 13.593 5.442 -18.658 1.00 69.44 99 GLN A CA 1
ATOM 783 C C . G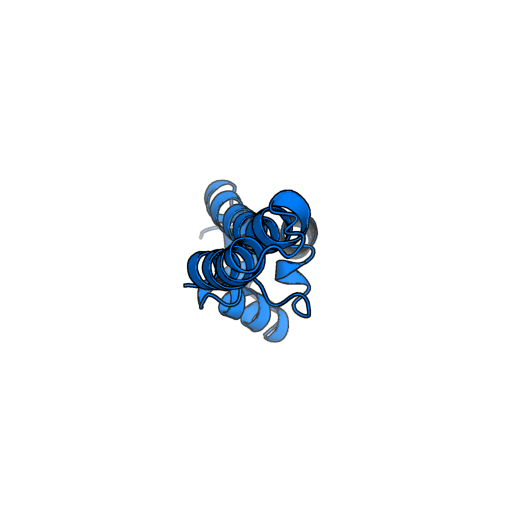LN A 1 99 ? 14.499 6.459 -19.369 1.00 69.44 99 GLN A C 1
ATOM 785 O O . GLN A 1 99 ? 14.898 7.478 -18.806 1.00 69.44 99 GLN A O 1
ATOM 790 N N . GLN A 1 100 ? 14.813 6.193 -20.636 1.00 58.84 100 GLN A N 1
ATOM 791 C CA . GLN A 1 100 ? 15.458 7.163 -21.516 1.00 58.84 100 GLN A CA 1
ATOM 792 C C . GLN A 1 100 ? 14.358 8.010 -22.161 1.00 58.84 100 GLN A C 1
ATOM 794 O O . GLN A 1 100 ? 13.559 7.498 -22.941 1.00 58.84 100 GLN A O 1
ATOM 799 N N . CYS A 1 101 ? 14.272 9.288 -21.793 1.00 55.16 101 CYS A N 1
ATOM 800 C CA . CYS A 1 101 ? 13.455 10.249 -22.529 1.00 55.16 101 CYS A CA 1
ATOM 801 C C . CYS A 1 101 ? 14.169 10.578 -23.849 1.00 55.16 101 CYS A C 1
ATOM 803 O O . CYS A 1 101 ? 15.226 11.210 -23.810 1.00 55.16 101 CYS A O 1
ATOM 805 N N . GLU A 1 102 ? 13.615 10.137 -24.982 1.00 43.19 102 GLU A N 1
ATOM 806 C CA . GLU A 1 102 ? 13.914 10.702 -26.310 1.00 43.19 102 GLU A CA 1
ATOM 807 C C . GLU A 1 102 ? 13.072 11.958 -26.571 1.00 43.19 102 GLU A C 1
ATOM 809 O O . GLU A 1 102 ? 11.878 11.969 -26.182 1.00 43.19 102 GLU A O 1
#

InterPro domains:
  IPR036188 FAD/NAD(P)-binding domain superfamily [G3DSA:3.50.50.60] (1-102)

Secondary structure (DSSP, 8-state):
-HHHHHHHHHHHHHTTT----HIIIIIHHHHHHHHHHHHHHHHHHHSHHHHHHH-TT--HHHHHHHHHHHTT-TT-TTSHHHHTHHHHHHHHHHHH------

Solvent-accessible surface area (backbone atoms only — not comparable to full-atom values): 5719 Å² total; per-residue (Å²): 112,68,67,60,51,41,48,50,60,46,48,58,38,40,78,70,75,42,89,65,59,60,58,74,67,35,48,53,63,49,44,47,23,54,50,22,51,48,37,53,56,50,20,53,76,73,38,42,40,50,16,51,74,67,39,92,85,61,58,69,65,61,52,50,52,53,49,40,38,78,73,65,50,26,74,43,69,86,37,61,58,28,69,40,21,59,67,46,46,51,55,45,15,69,72,64,36,82,70,78,86,128

Foldseek 3Di:
DVLVVQCVVQVVQVVVVHDGDCVVSHVVLVVLLVVLVVLLVVCVVVVLNVLQVPQPDHDVVVVVLNVVSVVVVLNPCVRCCRVVVNVVSNVSSVVRDGDDDD

Organism: NCBI:txid546274

Sequence (102 aa):
MHSAKLAADLLARQLKGQEADWQREFAEPLMTGVNAFRTYVNGWYDGSFQDAIYAPNRNPEISRMISSILAGYAWDSNNPYVEKSERRLKALAETVGVQQCE

Mean predicted aligned error: 4.06 Å

pLDDT: mean 92.24, std 8.07, range [43.19, 97.56]

Nearest PDB structures (foldseek):
  3nix-assembly3_C  TM=9.453E-01  e=3.933E-06  Cytophaga hutchinsonii ATCC 33406
  3nix-assembly6_F  TM=9.517E-01  e=7.162E-06  Cytophaga hutchinsonii ATCC 33406

Radius of gyration: 17.04 Å; Cα contacts (8 Å, |Δi|>4): 99; chains: 1; bounding box: 34×21×55 Å